Protein AF-A0AA95RTP3-F1 (afdb_monomer_lite)

pLDDT: mean 89.81, std 7.75, range [56.88, 96.12]

Foldseek 3Di:
DVVVVVCVVVVVVVVVVVVLVVVQVVVCVVVVHHCCQPPPPVRHDD

Secondary structure (DSSP, 8-state):
-HHHHHHHHHHHHHHHHHHHHHHHHHHHHHHT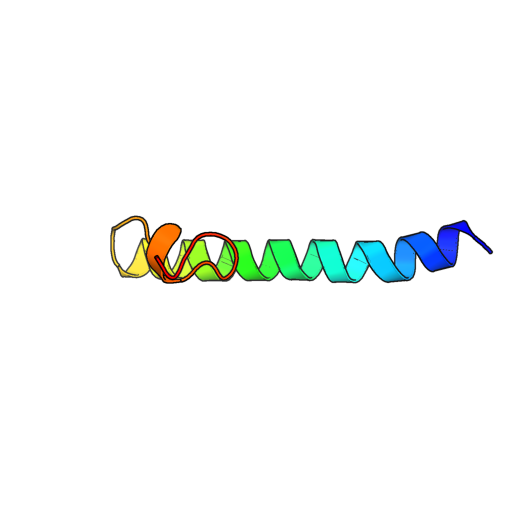S--HHHH-TTT---

Sequence (46 aa):
MQFLFILAFLVPAVWYYVALGKRISAEEKKAGKDLSDEINPFTGGR

Radius of gyration: 14.44 Å; chains: 1; bounding box: 43×18×19 Å

Structure (mmCIF, N/CA/C/O backbone):
data_AF-A0AA95RTP3-F1
#
_entry.id   AF-A0AA95RTP3-F1
#
loop_
_atom_site.group_PDB
_atom_site.id
_atom_site.type_symbol
_atom_site.label_atom_id
_atom_site.label_alt_id
_atom_site.label_comp_id
_atom_site.label_asym_id
_atom_site.label_entity_id
_atom_site.label_seq_id
_atom_site.pdbx_PDB_ins_code
_atom_site.Cartn_x
_atom_site.Cartn_y
_atom_site.Cartn_z
_atom_site.occupancy
_atom_site.B_iso_or_equiv
_atom_site.auth_seq_id
_atom_site.auth_comp_id
_atom_site.auth_asym_id
_atom_site.auth_atom_id
_atom_site.pdbx_PDB_model_num
ATOM 1 N N . MET A 1 1 ? 25.791 -6.814 -5.601 1.00 71.88 1 MET A N 1
ATOM 2 C CA . MET A 1 1 ? 25.112 -6.014 -6.648 1.00 71.88 1 MET A CA 1
ATOM 3 C C . MET A 1 1 ? 23.660 -6.433 -6.875 1.00 71.88 1 MET A C 1
ATOM 5 O O . MET A 1 1 ? 22.806 -5.578 -6.721 1.00 71.88 1 MET A O 1
ATOM 9 N N . GLN A 1 2 ? 23.345 -7.713 -7.127 1.00 84.12 2 GLN A N 1
ATOM 10 C CA . GLN A 1 2 ? 21.962 -8.223 -7.290 1.00 84.12 2 GLN A CA 1
ATOM 11 C C . GLN A 1 2 ? 20.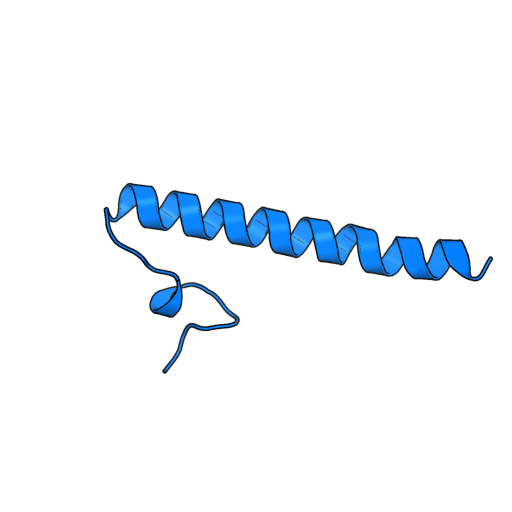975 -7.752 -6.195 1.00 84.12 2 GLN A C 1
ATOM 13 O O . GLN A 1 2 ? 19.899 -7.244 -6.492 1.00 84.12 2 GLN A O 1
ATOM 18 N N . PHE A 1 3 ? 21.363 -7.867 -4.920 1.00 86.56 3 PHE A N 1
ATOM 19 C CA . PHE A 1 3 ? 20.511 -7.499 -3.780 1.00 86.56 3 PHE A CA 1
ATOM 20 C C . PHE A 1 3 ? 20.149 -6.009 -3.716 1.00 86.56 3 PHE A C 1
ATOM 22 O O . PHE A 1 3 ? 19.075 -5.666 -3.232 1.00 86.56 3 PHE A O 1
ATOM 29 N N . LEU A 1 4 ? 21.009 -5.123 -4.231 1.00 90.81 4 LEU A N 1
ATOM 30 C CA . LEU A 1 4 ? 20.737 -3.684 -4.252 1.00 90.81 4 LEU A CA 1
ATOM 31 C C . LEU A 1 4 ? 19.637 -3.346 -5.258 1.00 90.81 4 LEU A C 1
ATOM 33 O O . LEU A 1 4 ? 18.779 -2.523 -4.961 1.00 90.81 4 LEU A O 1
ATOM 37 N N . PHE A 1 5 ? 19.614 -4.029 -6.406 1.00 89.81 5 PHE A N 1
ATOM 38 C CA . PHE A 1 5 ? 18.528 -3.889 -7.374 1.00 89.81 5 PHE A CA 1
ATOM 39 C C . PHE A 1 5 ? 17.203 -4.37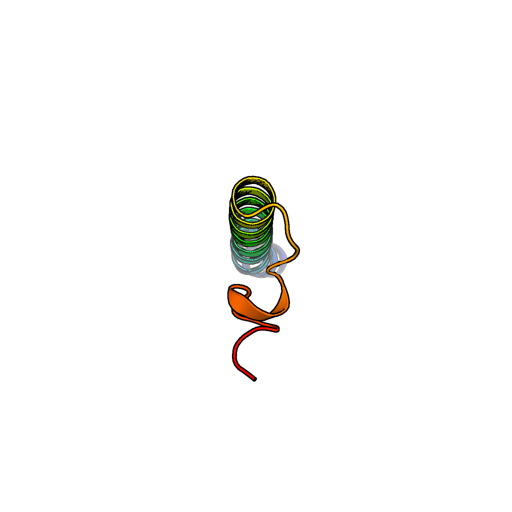5 -6.788 1.00 89.81 5 PHE A C 1
ATOM 41 O O . PHE A 1 5 ? 16.205 -3.673 -6.880 1.00 89.81 5 PHE A O 1
ATOM 48 N N . ILE A 1 6 ? 17.198 -5.521 -6.102 1.00 91.31 6 ILE A N 1
ATOM 49 C CA . ILE A 1 6 ? 15.991 -6.042 -5.442 1.00 91.31 6 ILE A CA 1
ATOM 50 C C . ILE A 1 6 ? 15.460 -5.039 -4.406 1.00 91.31 6 ILE A C 1
ATOM 52 O O . ILE A 1 6 ? 14.273 -4.720 -4.408 1.00 91.31 6 ILE A O 1
ATOM 56 N N . LEU A 1 7 ? 16.335 -4.487 -3.560 1.00 92.88 7 LEU A N 1
ATOM 57 C CA . LEU A 1 7 ? 15.946 -3.472 -2.577 1.00 92.88 7 LEU A CA 1
ATOM 58 C C . LEU A 1 7 ? 15.426 -2.188 -3.237 1.00 92.88 7 LEU A C 1
ATOM 60 O O . LEU A 1 7 ? 14.428 -1.638 -2.775 1.00 92.88 7 LEU A O 1
ATOM 64 N N . ALA A 1 8 ? 16.045 -1.743 -4.332 1.00 91.62 8 ALA A N 1
ATOM 65 C CA . ALA A 1 8 ? 15.619 -0.551 -5.060 1.00 91.62 8 ALA A CA 1
ATOM 66 C C . ALA A 1 8 ? 14.194 -0.670 -5.630 1.00 91.62 8 ALA A C 1
ATOM 68 O O . ALA A 1 8 ? 13.506 0.340 -5.731 1.00 91.62 8 ALA A O 1
ATOM 69 N N . PHE A 1 9 ? 13.729 -1.881 -5.954 1.00 91.06 9 PHE A N 1
ATOM 70 C CA . PHE A 1 9 ? 12.350 -2.118 -6.394 1.00 91.06 9 PHE A CA 1
ATOM 71 C C . PHE A 1 9 ? 11.380 -2.377 -5.234 1.00 91.06 9 PHE A C 1
ATOM 73 O O . PHE A 1 9 ? 10.261 -1.863 -5.241 1.00 91.06 9 PHE A O 1
ATOM 80 N N . LEU A 1 10 ? 11.786 -3.151 -4.223 1.00 94.69 10 LEU A N 1
ATOM 81 C CA . LEU A 1 10 ? 10.894 -3.525 -3.123 1.00 94.69 10 LEU A CA 1
ATOM 82 C C . LEU A 1 10 ? 10.592 -2.359 -2.181 1.00 94.69 10 LEU A C 1
ATOM 84 O O . LEU A 1 10 ? 9.457 -2.225 -1.732 1.00 94.69 10 LEU A O 1
ATOM 88 N N . VAL A 1 11 ? 11.574 -1.502 -1.888 1.00 94.31 11 VAL A N 1
ATOM 89 C CA . VAL A 1 11 ? 11.389 -0.404 -0.928 1.00 94.31 11 VAL A CA 1
ATOM 90 C C . VAL A 1 11 ? 10.312 0.590 -1.395 1.00 94.31 11 VAL A C 1
ATOM 92 O O . VAL A 1 11 ? 9.388 0.847 -0.618 1.00 94.31 11 VAL A O 1
ATOM 95 N N . PRO A 1 12 ? 10.332 1.102 -2.643 1.00 95.06 12 PRO A N 1
ATOM 96 C CA . PRO A 1 12 ? 9.264 1.967 -3.139 1.00 95.06 12 PRO A CA 1
ATOM 97 C C . PRO A 1 12 ? 7.908 1.263 -3.208 1.00 95.06 12 PRO A C 1
ATOM 99 O O . PRO A 1 12 ? 6.895 1.876 -2.877 1.00 95.06 12 PRO A O 1
ATOM 102 N N . ALA A 1 13 ? 7.880 -0.018 -3.592 1.00 94.06 13 ALA A N 1
ATOM 103 C CA . ALA A 1 13 ? 6.641 -0.787 -3.660 1.00 94.06 13 ALA A CA 1
ATOM 104 C C . ALA A 1 13 ? 5.985 -0.909 -2.277 1.00 94.06 13 ALA A C 1
ATOM 106 O O . ALA A 1 13 ? 4.811 -0.582 -2.119 1.00 94.06 13 ALA A O 1
ATOM 107 N N . VAL A 1 14 ? 6.750 -1.295 -1.250 1.00 95.38 14 VAL A N 1
ATOM 108 C CA . VAL A 1 14 ? 6.257 -1.361 0.135 1.00 95.38 14 VAL A CA 1
ATOM 109 C C . VAL A 1 14 ? 5.738 0.003 0.589 1.00 95.38 14 VAL A C 1
ATOM 111 O O . VAL A 1 14 ? 4.647 0.090 1.150 1.00 95.38 14 VAL A O 1
ATOM 114 N N . TRP A 1 15 ? 6.473 1.081 0.305 1.00 95.50 15 TRP A N 1
ATOM 115 C CA . TRP A 1 15 ? 6.052 2.428 0.688 1.00 95.50 15 TRP A CA 1
ATOM 116 C C . TRP A 1 15 ? 4.753 2.857 0.006 1.00 95.50 15 TRP A C 1
ATOM 118 O O . TRP A 1 15 ? 3.893 3.471 0.638 1.00 95.50 15 TRP A O 1
ATOM 128 N N . TYR A 1 16 ? 4.598 2.499 -1.269 1.00 95.00 16 TYR A N 1
ATOM 129 C CA . TYR A 1 16 ? 3.387 2.742 -2.038 1.00 95.00 16 TYR A CA 1
ATOM 130 C C . TYR A 1 16 ? 2.174 2.050 -1.403 1.00 95.00 16 TYR A C 1
ATOM 132 O O . TYR A 1 16 ? 1.178 2.718 -1.122 1.00 95.00 16 TYR A O 1
ATOM 140 N N . TYR A 1 17 ? 2.272 0.754 -1.084 1.00 92.69 17 TYR A N 1
ATOM 141 C CA . TYR A 1 17 ? 1.174 0.016 -0.446 1.00 92.69 17 TYR A CA 1
ATOM 142 C C . TYR A 1 17 ? 0.830 0.561 0.945 1.00 92.69 17 TYR A C 1
ATOM 144 O O . TYR A 1 17 ? -0.345 0.694 1.285 1.00 92.69 17 TYR A O 1
ATOM 152 N N . VAL A 1 18 ? 1.836 0.946 1.735 1.00 96.12 18 VAL A N 1
ATOM 153 C CA . VAL A 1 18 ? 1.616 1.565 3.052 1.00 96.12 18 VAL A CA 1
ATOM 154 C C . VAL A 1 18 ? 0.914 2.917 2.919 1.00 96.12 18 VAL A C 1
ATOM 156 O O . VAL A 1 18 ? -0.026 3.202 3.663 1.00 96.12 18 VAL A O 1
ATOM 159 N N . ALA A 1 19 ? 1.353 3.767 1.987 1.00 95.81 19 ALA A N 1
ATOM 160 C CA . ALA A 1 19 ? 0.731 5.066 1.749 1.00 95.81 19 ALA A CA 1
ATOM 161 C C . ALA A 1 19 ? -0.716 4.916 1.262 1.00 95.81 19 ALA A C 1
ATOM 163 O O . ALA A 1 19 ? -1.596 5.641 1.728 1.00 95.81 19 ALA A O 1
ATOM 164 N N . LEU A 1 20 ? -0.968 3.950 0.378 1.00 94.25 20 LEU A N 1
ATOM 165 C CA . LEU A 1 20 ? -2.302 3.644 -0.118 1.00 94.25 20 LEU A CA 1
ATOM 166 C C . LEU A 1 20 ? -3.231 3.185 1.013 1.00 94.25 20 LEU A C 1
ATOM 168 O O . LEU A 1 20 ? -4.286 3.784 1.202 1.00 94.25 20 LEU A O 1
ATOM 172 N N . GLY A 1 21 ? -2.816 2.202 1.818 1.00 92.44 21 GLY A N 1
ATOM 173 C CA . GLY A 1 21 ? -3.622 1.710 2.941 1.00 92.44 21 GLY A CA 1
ATOM 174 C C . GLY A 1 21 ? -3.942 2.802 3.967 1.00 92.44 21 GLY A C 1
ATOM 175 O O . GLY A 1 21 ? -5.071 2.897 4.443 1.00 92.44 21 GLY A O 1
ATOM 176 N N . LYS A 1 22 ? -2.987 3.699 4.253 1.00 95.25 22 LYS A N 1
ATOM 177 C CA . LYS A 1 22 ? -3.229 4.862 5.127 1.00 95.25 22 LYS A CA 1
ATOM 178 C C . LYS A 1 22 ? -4.279 5.816 4.561 1.00 95.25 22 LYS A C 1
ATOM 180 O O . LYS A 1 22 ? -5.080 6.343 5.328 1.00 95.25 22 LYS A O 1
ATOM 185 N N . ARG A 1 23 ? -4.263 6.066 3.248 1.00 94.19 23 ARG A N 1
ATOM 186 C CA . ARG A 1 23 ? -5.259 6.923 2.589 1.00 94.19 23 ARG A CA 1
ATOM 187 C C . ARG A 1 23 ? -6.650 6.302 2.648 1.00 94.19 23 ARG A C 1
ATOM 189 O O . ARG A 1 23 ? -7.570 6.987 3.078 1.00 94.19 23 ARG A O 1
ATOM 196 N N . ILE A 1 24 ? -6.763 5.020 2.300 1.00 92.81 24 ILE A N 1
ATOM 197 C CA . ILE A 1 24 ? -8.029 4.276 2.333 1.00 92.81 24 ILE A CA 1
ATOM 198 C C . ILE A 1 24 ? -8.612 4.301 3.748 1.00 92.81 24 ILE A C 1
ATOM 200 O O . ILE A 1 24 ? -9.704 4.816 3.951 1.00 92.81 24 ILE A O 1
ATOM 204 N N . SER A 1 25 ? -7.824 3.905 4.752 1.00 94.06 25 SER A N 1
ATOM 205 C CA . SER A 1 25 ? -8.261 3.903 6.153 1.00 94.06 25 SER A CA 1
ATOM 206 C C . SER A 1 25 ? -8.668 5.296 6.662 1.00 94.06 25 SER A C 1
ATOM 208 O O . SER A 1 25 ? -9.605 5.438 7.452 1.00 94.06 25 SER A O 1
ATOM 210 N N . ALA A 1 26 ? -7.994 6.358 6.204 1.00 95.31 26 ALA A N 1
ATOM 211 C CA . ALA A 1 26 ? -8.367 7.726 6.551 1.00 95.31 26 ALA A CA 1
ATOM 212 C C . ALA A 1 26 ? -9.695 8.160 5.909 1.00 95.31 26 ALA A C 1
ATOM 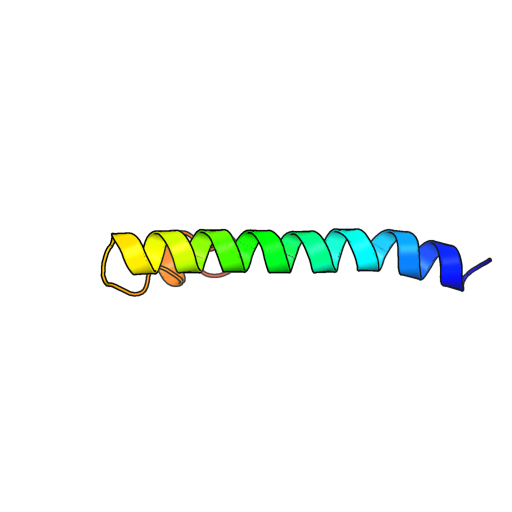214 O O . ALA A 1 26 ? -10.443 8.918 6.528 1.00 95.31 26 ALA A O 1
ATOM 215 N N . GLU A 1 27 ? -9.982 7.717 4.687 1.00 93.38 27 GLU A N 1
ATOM 216 C CA . GLU A 1 27 ? -11.244 7.993 3.998 1.00 93.38 27 GLU A CA 1
ATOM 217 C C . GLU A 1 27 ? -12.396 7.177 4.595 1.00 93.38 27 GLU A C 1
ATOM 219 O O . GLU A 1 27 ? -13.437 7.751 4.909 1.00 93.38 27 GLU A O 1
ATOM 224 N N . GLU A 1 28 ? -12.182 5.896 4.892 1.00 94.44 28 GLU A N 1
ATOM 225 C CA . GLU A 1 28 ? -13.147 5.025 5.582 1.00 94.44 28 GLU A CA 1
ATOM 226 C C . GLU A 1 28 ? -13.552 5.591 6.940 1.00 94.44 28 GLU A C 1
ATOM 228 O O . GLU A 1 28 ? -14.735 5.699 7.264 1.00 94.44 28 GLU A O 1
ATOM 233 N N . LYS A 1 29 ? -12.571 6.056 7.724 1.00 95.31 29 LYS A N 1
ATOM 234 C CA . LYS A 1 29 ? -12.831 6.691 9.019 1.00 95.31 29 LYS A CA 1
ATOM 235 C C . LYS A 1 29 ? -13.657 7.974 8.890 1.00 95.31 29 LYS A C 1
ATOM 237 O O . LYS A 1 29 ? -14.437 8.278 9.789 1.00 95.31 29 LYS A O 1
ATOM 242 N N . LYS A 1 30 ? -13.482 8.740 7.808 1.00 94.50 30 LYS A N 1
ATOM 243 C CA . LYS A 1 30 ? -14.276 9.953 7.541 1.00 94.50 30 LYS A CA 1
ATOM 244 C C . LYS A 1 30 ? -15.688 9.617 7.072 1.00 94.50 30 LYS A C 1
ATOM 246 O O . LYS A 1 30 ? -16.624 10.300 7.469 1.00 94.50 30 LYS A O 1
ATOM 251 N N . ALA A 1 31 ? -15.831 8.594 6.234 1.00 92.44 31 ALA A N 1
ATOM 252 C CA . ALA A 1 31 ? -17.116 8.157 5.702 1.00 92.44 31 ALA A CA 1
ATOM 253 C C . ALA A 1 31 ? -17.937 7.344 6.716 1.00 92.44 31 ALA A C 1
ATOM 255 O O . ALA A 1 31 ? -19.153 7.245 6.576 1.00 92.44 31 ALA A O 1
ATOM 256 N N . GLY A 1 32 ? -17.285 6.762 7.728 1.00 95.50 32 GLY A N 1
ATOM 257 C CA . GLY A 1 32 ? -17.924 5.890 8.713 1.00 95.50 32 GLY A CA 1
ATOM 258 C C . GLY A 1 32 ? -18.357 4.537 8.140 1.00 95.50 32 GLY A C 1
ATOM 259 O O . GLY A 1 32 ? -19.202 3.873 8.735 1.00 95.50 32 GLY A O 1
ATOM 260 N N . LYS A 1 33 ? -17.805 4.137 6.990 1.00 91.25 33 LYS A N 1
ATOM 261 C CA . LYS A 1 33 ? -18.068 2.859 6.317 1.00 91.25 33 LYS A CA 1
ATOM 262 C C . LYS A 1 33 ? -16.802 2.351 5.626 1.00 91.25 33 LYS A C 1
ATOM 264 O O . LYS A 1 33 ? -15.889 3.135 5.374 1.00 91.25 33 LYS A O 1
ATOM 269 N N . ASP A 1 34 ? -16.779 1.058 5.325 1.00 91.19 34 ASP A N 1
ATOM 270 C CA . ASP A 1 34 ? -15.756 0.453 4.471 1.00 91.19 34 ASP A CA 1
ATOM 271 C C . ASP A 1 34 ? -15.877 1.006 3.042 1.00 91.19 34 ASP A C 1
ATOM 273 O O . ASP A 1 34 ? -16.980 1.135 2.507 1.00 91.19 34 ASP A O 1
ATOM 277 N N . LEU A 1 35 ? -14.741 1.387 2.466 1.00 88.38 35 LEU A N 1
ATOM 278 C CA . LEU A 1 35 ? -14.609 1.943 1.119 1.00 88.38 35 LEU A CA 1
ATOM 279 C C . LEU A 1 35 ? -13.615 1.120 0.295 1.00 88.38 35 LEU A C 1
ATOM 281 O O . LEU A 1 35 ? -13.282 1.506 -0.827 1.00 88.38 35 LEU A O 1
ATOM 285 N N . SER A 1 36 ? -13.138 -0.009 0.825 1.00 86.88 36 SER A N 1
ATOM 286 C CA . SER A 1 36 ? -12.161 -0.866 0.163 1.00 86.88 36 SER A CA 1
ATOM 287 C C . SER A 1 36 ? -12.592 -1.276 -1.248 1.00 86.88 36 SER A C 1
ATOM 289 O O . SER A 1 36 ? -11.743 -1.366 -2.122 1.00 86.88 36 SER A O 1
ATOM 291 N N . ASP A 1 37 ? -13.884 -1.426 -1.537 1.00 87.50 37 ASP A N 1
ATOM 292 C CA . ASP A 1 37 ? -14.379 -1.756 -2.887 1.00 87.50 37 ASP A CA 1
ATOM 293 C C . ASP A 1 37 ? -14.774 -0.527 -3.733 1.00 87.50 37 ASP A C 1
ATOM 295 O O . ASP A 1 37 ? -15.212 -0.657 -4.874 1.00 87.50 37 ASP A O 1
ATOM 299 N N . GLU A 1 38 ? -14.612 0.685 -3.204 1.00 88.19 38 GLU A N 1
ATOM 300 C CA . GLU A 1 38 ? -14.948 1.937 -3.896 1.00 88.19 38 GLU A CA 1
ATOM 301 C C . GLU A 1 38 ? -13.684 2.694 -4.332 1.00 88.19 38 GLU A C 1
ATOM 303 O O . GLU A 1 38 ? -13.585 3.136 -5.476 1.00 88.19 38 GLU A O 1
ATOM 308 N N . ILE A 1 39 ? -12.703 2.837 -3.434 1.00 87.81 39 ILE A N 1
ATOM 309 C CA . ILE A 1 39 ? -11.540 3.726 -3.632 1.00 87.81 39 ILE A CA 1
ATOM 310 C C . ILE A 1 39 ? -10.208 2.986 -3.772 1.00 87.81 39 ILE A C 1
ATOM 312 O O . ILE A 1 39 ? -9.200 3.590 -4.150 1.00 87.81 39 ILE A O 1
ATOM 316 N N . ASN A 1 40 ? -10.165 1.692 -3.446 1.00 87.69 40 ASN A N 1
ATOM 317 C CA . ASN A 1 40 ? -8.949 0.909 -3.595 1.00 87.69 40 ASN A CA 1
ATOM 318 C C . ASN A 1 40 ? -8.707 0.626 -5.086 1.00 87.69 40 ASN A C 1
ATOM 320 O O . ASN A 1 40 ? -9.540 -0.016 -5.718 1.00 87.69 40 ASN A O 1
ATOM 324 N N . PRO A 1 41 ? -7.562 1.011 -5.663 1.00 86.44 41 PRO A N 1
ATOM 325 C CA . PRO A 1 41 ? -7.261 0.752 -7.070 1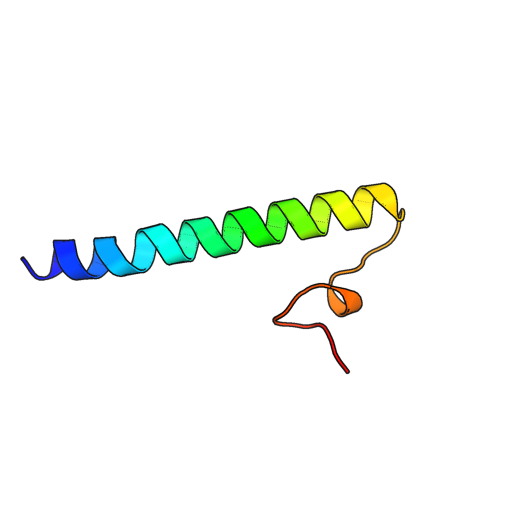.00 86.44 41 PRO A CA 1
ATOM 326 C C . PRO A 1 41 ? -7.136 -0.740 -7.430 1.00 86.44 41 PRO A C 1
ATOM 328 O O . PRO A 1 41 ? -7.094 -1.068 -8.612 1.00 86.44 41 PRO A O 1
ATOM 331 N N . PHE A 1 42 ? -7.037 -1.642 -6.446 1.00 86.69 42 PHE A N 1
ATOM 332 C CA . PHE A 1 42 ? -6.914 -3.086 -6.674 1.00 86.69 42 PHE A CA 1
ATOM 333 C C . PHE A 1 42 ? -8.240 -3.846 -6.594 1.00 86.69 42 PHE A C 1
ATOM 335 O O . PHE A 1 42 ? -8.382 -4.883 -7.241 1.00 86.69 42 PHE A O 1
ATOM 342 N N . THR A 1 43 ? -9.183 -3.366 -5.783 1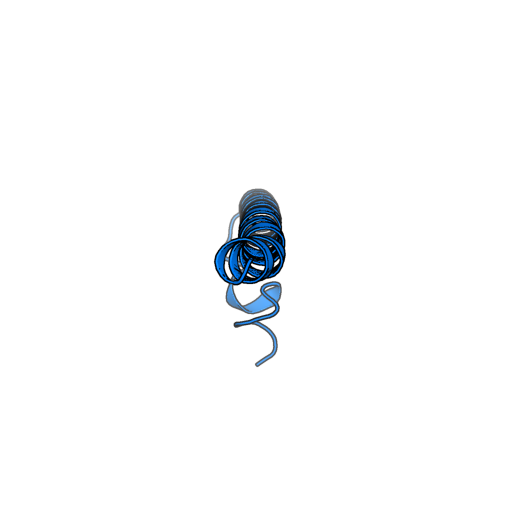.00 85.19 43 THR A N 1
ATOM 343 C CA . THR A 1 43 ? -10.467 -4.042 -5.519 1.00 85.19 43 THR A CA 1
ATOM 344 C C . THR A 1 43 ? -11.675 -3.218 -5.952 1.00 85.19 43 THR A C 1
ATOM 346 O O . THR A 1 43 ? -12.728 -3.795 -6.209 1.00 85.19 43 THR A O 1
ATOM 349 N N . GLY A 1 44 ? -11.525 -1.901 -6.095 1.00 78.62 44 GLY A N 1
ATOM 350 C CA . GLY A 1 44 ? -12.590 -1.004 -6.518 1.00 78.62 44 GLY A CA 1
ATOM 351 C C . GLY A 1 44 ? -12.761 -0.893 -8.029 1.00 78.62 44 GLY A C 1
ATOM 352 O O . GLY A 1 44 ? -11.814 -1.064 -8.797 1.00 78.62 44 GLY A O 1
ATOM 353 N N . GLY A 1 45 ? -13.994 -0.597 -8.451 1.00 65.81 45 GLY A N 1
ATOM 354 C CA . GLY A 1 45 ? -14.362 -0.411 -9.862 1.00 65.81 45 GLY A CA 1
ATOM 355 C C . GLY A 1 45 ? -15.128 -1.570 -10.513 1.00 65.81 45 GLY A C 1
ATOM 356 O O . GLY A 1 45 ? -15.039 -1.734 -11.730 1.00 65.81 45 GLY A O 1
ATOM 357 N N . ARG A 1 46 ? -15.860 -2.373 -9.732 1.00 56.88 46 ARG A N 1
ATOM 358 C CA . ARG A 1 46 ? -16.918 -3.245 -10.269 1.00 56.88 46 ARG A CA 1
ATOM 359 C C . ARG A 1 46 ? -18.233 -2.496 -10.434 1.00 56.88 46 ARG A C 1
ATOM 361 O O . ARG A 1 46 ? -18.533 -1.653 -9.564 1.00 56.88 46 ARG A O 1
#